Protein AF-A0A554J9X3-F1 (afdb_monomer_lite)

Structure (mmCIF, N/CA/C/O backbone):
data_AF-A0A554J9X3-F1
#
_entry.id   AF-A0A554J9X3-F1
#
loop_
_atom_site.group_PDB
_atom_site.id
_atom_site.type_symbol
_atom_site.label_atom_id
_atom_site.label_alt_id
_atom_site.label_comp_id
_atom_site.label_asym_id
_atom_site.label_entity_id
_atom_site.label_seq_id
_atom_site.pdbx_PDB_ins_code
_atom_site.Cartn_x
_atom_site.Cartn_y
_atom_site.Cartn_z
_atom_site.occupancy
_atom_site.B_iso_or_equiv
_atom_site.auth_seq_id
_atom_site.auth_comp_id
_atom_site.auth_asym_id
_atom_site.auth_atom_id
_atom_site.pdbx_PDB_model_num
ATOM 1 N N . MET A 1 1 ? -16.336 -7.567 7.191 1.00 81.88 1 MET A N 1
ATOM 2 C CA . MET A 1 1 ? -14.904 -7.532 6.853 1.00 81.88 1 MET A CA 1
ATOM 3 C C . MET A 1 1 ? -14.588 -6.115 6.440 1.00 81.88 1 MET A C 1
ATOM 5 O O . MET A 1 1 ? -15.361 -5.561 5.657 1.00 81.88 1 MET A O 1
ATOM 9 N N . ASN A 1 2 ? -13.535 -5.540 7.011 1.00 94.62 2 ASN A N 1
ATOM 10 C CA . ASN A 1 2 ? -13.066 -4.216 6.630 1.00 94.62 2 ASN A CA 1
ATOM 11 C C . ASN A 1 2 ? -11.673 -4.402 6.050 1.00 94.62 2 ASN A C 1
ATOM 13 O O . ASN A 1 2 ? -10.800 -4.903 6.754 1.00 94.62 2 ASN A O 1
ATOM 17 N N . CYS A 1 3 ? -11.472 -4.050 4.787 1.00 97.00 3 CYS A N 1
ATOM 18 C CA . CYS A 1 3 ? -10.174 -4.233 4.155 1.00 97.00 3 CYS A CA 1
ATOM 19 C C . CYS A 1 3 ? -9.609 -2.933 3.608 1.00 97.00 3 CYS A C 1
ATOM 21 O O . CYS A 1 3 ? -10.352 -2.042 3.193 1.00 97.00 3 CYS A O 1
ATOM 23 N N . LEU A 1 4 ? -8.282 -2.847 3.613 1.00 97.88 4 LEU A N 1
ATOM 24 C CA . LEU A 1 4 ? -7.537 -1.798 2.938 1.00 97.88 4 LEU A CA 1
ATOM 25 C C . LEU A 1 4 ? -6.950 -2.390 1.658 1.00 97.88 4 LEU A C 1
ATOM 27 O O . LEU A 1 4 ? -6.187 -3.350 1.718 1.00 97.88 4 LEU A O 1
ATOM 31 N N . ALA A 1 5 ? -7.316 -1.845 0.506 1.00 97.94 5 ALA A N 1
ATOM 32 C CA . ALA A 1 5 ? -6.722 -2.207 -0.771 1.00 97.94 5 ALA A CA 1
ATOM 33 C C . ALA A 1 5 ? -5.600 -1.220 -1.108 1.00 97.94 5 ALA A C 1
ATOM 35 O O . ALA A 1 5 ? -5.833 -0.007 -1.108 1.00 97.94 5 ALA A O 1
ATOM 36 N N . LEU A 1 6 ? -4.403 -1.733 -1.397 1.00 98.00 6 LEU A N 1
ATOM 37 C CA . LEU A 1 6 ? -3.234 -0.932 -1.756 1.00 98.00 6 LEU A CA 1
ATOM 38 C C . LEU A 1 6 ? -2.770 -1.258 -3.175 1.00 98.00 6 LEU A C 1
ATOM 40 O O . LEU A 1 6 ? -2.464 -2.406 -3.502 1.00 98.00 6 LEU A O 1
ATOM 44 N N . ASP A 1 7 ? -2.654 -0.216 -3.989 1.00 97.38 7 ASP A N 1
ATOM 45 C CA . ASP A 1 7 ? -1.941 -0.246 -5.264 1.00 97.38 7 ASP A CA 1
ATOM 46 C C . ASP A 1 7 ? -0.553 0.366 -5.053 1.00 97.38 7 ASP A C 1
ATOM 48 O O . ASP A 1 7 ? -0.374 1.589 -5.114 1.00 97.38 7 ASP A O 1
ATOM 52 N N . LEU A 1 8 ? 0.401 -0.487 -4.670 1.00 97.12 8 LEU A N 1
ATOM 53 C CA . LEU A 1 8 ? 1.734 -0.079 -4.232 1.00 97.12 8 LEU A CA 1
ATOM 54 C C . LEU A 1 8 ? 2.558 0.483 -5.391 1.00 97.12 8 LEU A C 1
ATOM 56 O O . LEU A 1 8 ? 2.848 -0.197 -6.377 1.00 97.12 8 LEU A O 1
ATOM 60 N N . GLY A 1 9 ? 3.050 1.707 -5.216 1.00 96.00 9 GLY A N 1
ATOM 61 C CA . GLY A 1 9 ? 3.968 2.356 -6.147 1.00 96.00 9 GLY A CA 1
ATOM 62 C C . GLY A 1 9 ? 5.182 2.939 -5.435 1.00 96.00 9 GLY A C 1
ATOM 63 O O . GLY A 1 9 ? 5.115 3.350 -4.284 1.00 96.00 9 GLY A O 1
ATOM 64 N N . LYS A 1 10 ? 6.313 3.030 -6.144 1.00 95.38 10 LYS A N 1
ATOM 65 C CA . LYS A 1 10 ? 7.591 3.486 -5.560 1.00 95.38 10 LYS A CA 1
ATOM 66 C C . LYS A 1 10 ? 7.579 4.932 -5.052 1.00 95.38 10 LYS A C 1
ATOM 68 O O . LYS A 1 10 ? 8.392 5.285 -4.214 1.00 95.38 10 LYS A O 1
ATOM 73 N N . ARG A 1 11 ? 6.699 5.783 -5.593 1.00 96.50 11 ARG A N 1
ATOM 74 C CA . ARG A 1 11 ? 6.551 7.194 -5.177 1.00 96.50 11 ARG A CA 1
ATOM 75 C C . ARG A 1 11 ? 5.244 7.448 -4.446 1.00 96.50 11 ARG A C 1
ATOM 77 O O . ARG A 1 11 ? 5.204 8.191 -3.474 1.00 96.50 11 ARG A O 1
ATOM 84 N N . ARG A 1 12 ? 4.157 6.860 -4.942 1.00 97.62 12 ARG A N 1
ATOM 85 C CA . ARG A 1 12 ? 2.827 6.991 -4.359 1.00 97.62 12 ARG A CA 1
ATOM 86 C C . ARG A 1 12 ? 2.105 5.662 -4.421 1.00 97.62 12 ARG A C 1
ATOM 88 O O . ARG A 1 12 ? 2.286 4.935 -5.392 1.00 97.62 12 ARG A O 1
ATOM 95 N N . THR A 1 13 ? 1.234 5.443 -3.454 1.00 98.19 13 THR A N 1
ATOM 96 C CA . THR A 1 13 ? 0.370 4.271 -3.365 1.00 98.19 13 THR A CA 1
ATOM 97 C C . THR A 1 13 ? -1.085 4.710 -3.403 1.00 98.19 13 THR A C 1
ATOM 99 O O . THR A 1 13 ? -1.485 5.637 -2.689 1.00 98.19 13 THR A O 1
ATOM 102 N N . GLY A 1 14 ? -1.864 4.077 -4.278 1.00 98.25 14 GLY A N 1
ATOM 103 C CA . GLY A 1 14 ? -3.318 4.199 -4.278 1.00 98.25 14 GLY A CA 1
ATOM 104 C C . GLY A 1 14 ? -3.896 3.441 -3.091 1.00 98.25 14 GLY A C 1
ATOM 105 O O . GLY A 1 14 ? -3.430 2.348 -2.780 1.00 98.25 14 GLY A O 1
ATOM 106 N N . VAL A 1 15 ? -4.889 4.022 -2.422 1.00 98.38 15 VAL A N 1
ATOM 107 C CA . VAL A 1 15 ? -5.510 3.418 -1.241 1.00 98.38 15 VAL A CA 1
ATOM 108 C C . VAL A 1 15 ? -7.022 3.432 -1.407 1.00 98.38 15 VAL A C 1
ATOM 110 O O . VAL A 1 15 ? -7.604 4.447 -1.788 1.00 98.38 15 VAL A O 1
ATOM 113 N N . ALA A 1 16 ? -7.666 2.314 -1.102 1.00 98.38 16 ALA A N 1
ATOM 114 C CA . ALA A 1 16 ? -9.111 2.233 -0.959 1.00 98.38 16 ALA A CA 1
ATOM 115 C C . ALA A 1 16 ? -9.464 1.450 0.303 1.00 98.38 16 ALA A C 1
ATOM 117 O O . ALA A 1 16 ? -8.722 0.564 0.723 1.00 98.38 16 ALA A O 1
ATOM 118 N N . VAL A 1 17 ? -10.608 1.765 0.897 1.00 98.06 17 VAL A N 1
ATOM 119 C CA . VAL A 1 17 ? -11.152 1.025 2.034 1.00 98.06 17 VAL A CA 1
ATOM 120 C C . VAL A 1 17 ? -12.482 0.399 1.642 1.00 98.06 17 VAL A C 1
ATOM 122 O O . VAL A 1 17 ? -13.326 1.054 1.027 1.00 98.06 17 VAL A O 1
ATOM 125 N N . ALA A 1 18 ? -12.676 -0.866 1.999 1.00 97.38 18 ALA A N 1
ATOM 126 C CA . ALA A 1 18 ? -13.978 -1.510 1.950 1.00 97.38 18 ALA A CA 1
ATOM 127 C C . ALA A 1 18 ? -14.515 -1.689 3.371 1.00 97.38 18 ALA A C 1
ATOM 129 O O . ALA A 1 18 ? -13.819 -2.214 4.239 1.00 97.38 18 ALA A O 1
ATOM 130 N N . GLN A 1 19 ? -15.762 -1.283 3.603 1.00 94.88 19 GLN A N 1
ATOM 131 C CA . GLN A 1 19 ? -16.483 -1.491 4.858 1.00 94.88 19 GLN A CA 1
ATOM 132 C C . GLN A 1 19 ? -17.814 -2.178 4.548 1.00 94.88 19 GLN A C 1
ATOM 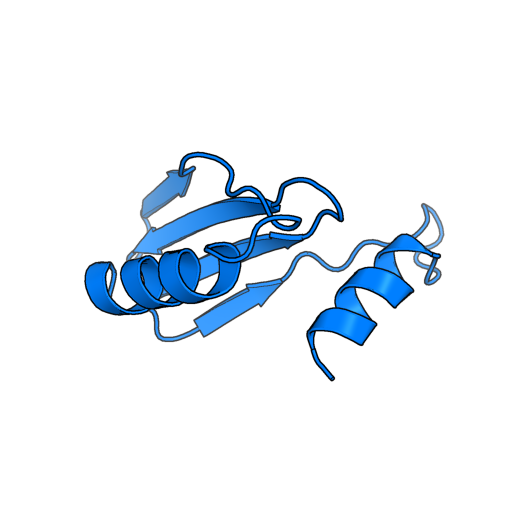134 O O . GLN A 1 19 ? -18.780 -1.556 4.098 1.00 94.88 19 GLN A O 1
ATOM 139 N N . GLY A 1 20 ? -17.864 -3.497 4.744 1.00 89.50 20 GLY A N 1
ATOM 140 C CA . GLY A 1 20 ? -19.014 -4.289 4.312 1.00 89.50 20 GLY A CA 1
ATOM 141 C C . GLY A 1 20 ? -19.127 -4.321 2.785 1.00 89.50 20 GLY A C 1
ATOM 142 O O . GLY A 1 20 ? -18.306 -4.951 2.135 1.00 89.50 20 GLY A O 1
ATOM 143 N N . HIS A 1 21 ? -20.171 -3.702 2.224 1.00 90.31 21 HIS A N 1
ATOM 144 C CA . HIS A 1 21 ? -20.424 -3.667 0.769 1.00 90.31 21 HIS A CA 1
ATOM 145 C C . HIS A 1 21 ? -20.053 -2.317 0.133 1.00 90.31 21 HIS A C 1
ATOM 147 O O . HIS A 1 21 ? -20.173 -2.154 -1.079 1.00 90.31 21 HIS A O 1
ATOM 153 N N . LEU A 1 22 ? -19.629 -1.340 0.942 1.00 94.69 22 LEU A N 1
ATOM 154 C CA . LEU A 1 22 ? -19.228 -0.021 0.469 1.00 94.69 22 LEU A CA 1
ATOM 155 C C . LEU A 1 22 ? -17.718 0.012 0.246 1.00 94.69 22 LEU A C 1
ATOM 157 O O . LEU A 1 22 ? -16.962 -0.381 1.133 1.00 94.69 22 LEU A O 1
ATOM 161 N N . ILE A 1 23 ? -17.298 0.512 -0.915 1.00 96.12 23 ILE A N 1
ATOM 162 C CA . ILE A 1 23 ? -15.892 0.725 -1.266 1.00 96.12 23 ILE A CA 1
ATOM 163 C C . ILE A 1 23 ? -15.683 2.217 -1.503 1.00 96.12 23 ILE A C 1
ATOM 165 O O . ILE A 1 23 ? -16.397 2.827 -2.301 1.00 96.12 23 ILE A O 1
ATOM 169 N N . THR A 1 24 ? -14.681 2.781 -0.839 1.00 97.50 24 THR A N 1
ATOM 170 C CA . THR A 1 24 ? -14.334 4.199 -0.932 1.00 97.50 24 THR A CA 1
ATOM 171 C C . THR A 1 24 ? -12.869 4.332 -1.318 1.00 97.50 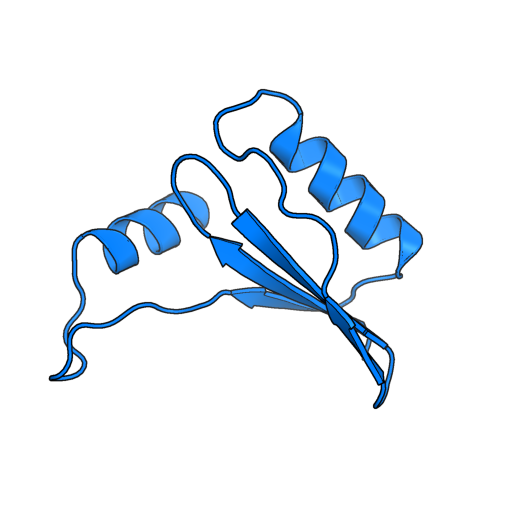24 THR A C 1
ATOM 173 O O . THR A 1 24 ? -11.988 3.815 -0.630 1.00 97.50 24 THR A O 1
ATOM 176 N N . ALA A 1 25 ? -12.598 5.041 -2.413 1.00 97.94 25 ALA A N 1
ATOM 177 C CA . ALA A 1 25 ? -11.241 5.451 -2.752 1.00 97.94 25 ALA A CA 1
ATOM 178 C C . ALA A 1 25 ? -10.786 6.564 -1.798 1.00 97.94 25 ALA A C 1
ATOM 180 O O . ALA A 1 25 ? -11.521 7.525 -1.561 1.00 97.94 25 ALA A O 1
ATOM 181 N N . LEU A 1 26 ? -9.576 6.436 -1.264 1.00 97.75 26 LEU A N 1
ATOM 182 C CA . LEU A 1 26 ? -8.948 7.415 -0.384 1.00 97.75 26 LEU A CA 1
ATOM 183 C C . LEU A 1 26 ? -7.876 8.207 -1.153 1.00 97.75 26 LEU A C 1
ATOM 185 O O . LEU A 1 26 ? -7.447 7.795 -2.237 1.00 97.75 26 LEU A O 1
ATOM 189 N N . PRO A 1 27 ? -7.420 9.355 -0.622 1.00 97.56 27 PRO A N 1
ATOM 190 C CA . PRO A 1 27 ? -6.273 10.055 -1.185 1.00 97.56 27 PRO A CA 1
ATOM 191 C C . PRO A 1 27 ? -5.039 9.147 -1.277 1.00 97.56 27 PRO A C 1
ATOM 193 O O . PRO A 1 27 ? -4.773 8.338 -0.390 1.00 97.56 27 PRO A O 1
ATOM 196 N N . THR A 1 28 ? -4.252 9.307 -2.342 1.00 97.81 28 THR A N 1
ATOM 197 C CA . THR A 1 28 ? -2.994 8.565 -2.501 1.00 97.81 28 THR A CA 1
ATOM 198 C C . THR A 1 28 ? -1.992 8.957 -1.421 1.00 97.81 28 THR A C 1
ATOM 200 O O . THR A 1 28 ? -1.815 10.149 -1.159 1.00 97.81 28 THR A O 1
ATOM 203 N N . LEU A 1 29 ? -1.256 7.986 -0.888 1.00 98.06 29 LEU A N 1
ATOM 204 C CA . LEU A 1 29 ? -0.176 8.228 0.069 1.00 98.06 29 LEU A CA 1
ATOM 205 C C . LEU A 1 29 ? 1.172 8.326 -0.649 1.00 98.06 29 LEU A C 1
ATOM 207 O O . LEU A 1 29 ? 1.383 7.663 -1.664 1.00 98.06 29 LEU A O 1
ATOM 211 N N . ALA A 1 30 ? 2.093 9.140 -0.132 1.00 97.94 30 ALA A N 1
ATOM 212 C CA . ALA A 1 30 ? 3.456 9.235 -0.652 1.00 97.94 30 ALA A CA 1
ATOM 213 C C . ALA A 1 30 ? 4.335 8.141 -0.025 1.00 97.94 30 ALA A C 1
ATOM 215 O O . ALA A 1 30 ? 4.690 8.230 1.147 1.00 97.94 30 A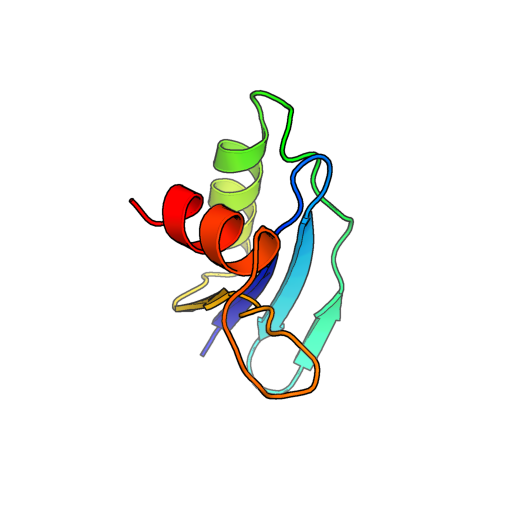LA A O 1
ATOM 216 N N . THR A 1 31 ? 4.664 7.112 -0.802 1.00 96.88 31 THR A N 1
ATOM 217 C CA . THR A 1 31 ? 5.401 5.920 -0.344 1.00 96.88 31 THR A CA 1
ATOM 218 C C . THR A 1 31 ? 6.880 6.191 -0.113 1.00 96.88 31 THR A C 1
ATOM 220 O O . THR A 1 31 ? 7.493 5.573 0.746 1.00 96.88 31 THR A O 1
ATOM 223 N N . ASP A 1 32 ? 7.453 7.158 -0.826 1.00 96.25 32 ASP A N 1
ATOM 224 C CA . ASP A 1 32 ? 8.861 7.546 -0.697 1.00 96.25 32 ASP A CA 1
ATOM 225 C C . ASP A 1 32 ? 9.133 8.513 0.473 1.00 96.25 32 ASP A C 1
ATOM 227 O O . ASP A 1 32 ? 10.212 9.111 0.552 1.00 96.25 32 ASP A O 1
ATOM 231 N N . LYS A 1 33 ? 8.157 8.708 1.372 1.00 96.88 33 LYS A N 1
ATOM 232 C CA . LYS A 1 33 ? 8.253 9.620 2.517 1.00 96.88 33 LYS A CA 1
ATOM 233 C C . LYS A 1 33 ? 8.203 8.864 3.849 1.00 96.88 33 LYS A C 1
ATOM 235 O O . LYS A 1 33 ? 7.426 7.921 3.971 1.00 96.88 33 LYS A O 1
ATOM 240 N N . PRO A 1 34 ? 8.918 9.342 4.890 1.00 93.25 34 PRO A N 1
ATOM 241 C CA . PRO A 1 34 ? 8.975 8.686 6.205 1.00 93.25 34 PRO A CA 1
ATOM 242 C C . PRO A 1 34 ? 7.627 8.464 6.913 1.00 93.25 34 PRO A C 1
ATOM 244 O O . PRO A 1 34 ? 7.563 7.688 7.852 1.00 93.25 34 PRO A O 1
ATOM 247 N N . GLY A 1 35 ? 6.557 9.152 6.502 1.00 95.88 35 GLY A N 1
ATOM 248 C CA . GLY A 1 35 ? 5.231 9.036 7.121 1.00 95.88 35 GLY A CA 1
ATOM 249 C C . GLY A 1 35 ? 4.313 7.983 6.499 1.00 95.88 35 GLY A C 1
ATOM 250 O O . GLY A 1 35 ? 3.159 7.895 6.908 1.00 95.88 35 GLY A O 1
ATOM 251 N N . PHE A 1 36 ? 4.772 7.230 5.494 1.00 96.62 36 PHE A N 1
ATOM 252 C CA . PHE A 1 36 ? 3.927 6.274 4.775 1.00 96.62 36 PHE A CA 1
ATOM 253 C C . PHE A 1 36 ? 3.351 5.189 5.694 1.00 96.62 36 PHE A C 1
ATOM 255 O O . PHE A 1 36 ? 2.138 4.991 5.713 1.00 96.62 36 PHE A O 1
ATOM 262 N N . GLU A 1 37 ? 4.199 4.538 6.492 1.00 95.31 37 GLU A N 1
ATOM 263 C CA . GLU A 1 37 ? 3.787 3.463 7.404 1.00 95.31 37 GLU A CA 1
ATOM 264 C C . GLU A 1 37 ? 2.831 3.974 8.482 1.00 95.31 37 GLU A C 1
ATOM 266 O O . GLU A 1 37 ? 1.742 3.431 8.641 1.00 95.31 37 GLU A O 1
ATOM 271 N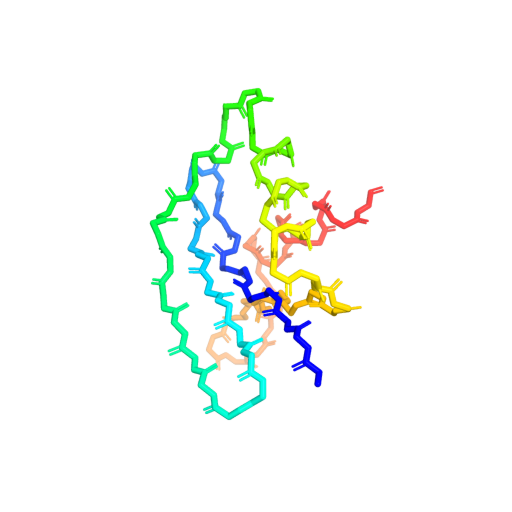 N . SER A 1 38 ? 3.158 5.091 9.139 1.00 97.69 38 SER A N 1
ATOM 272 C CA . SER A 1 38 ? 2.273 5.684 10.148 1.00 97.69 38 SER A CA 1
ATOM 273 C C . SER A 1 38 ? 0.919 6.110 9.574 1.00 97.69 38 SER A C 1
ATOM 275 O O . SER A 1 38 ? -0.097 6.021 10.260 1.00 97.69 38 SER A O 1
ATOM 277 N N . ALA A 1 39 ? 0.869 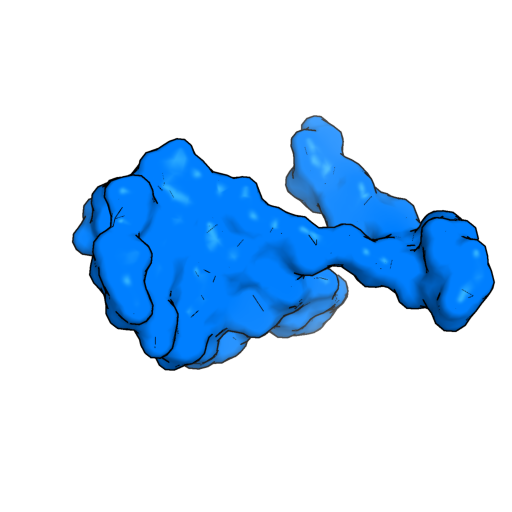6.561 8.317 1.00 97.56 39 ALA A N 1
ATOM 278 C CA . ALA A 1 39 ? -0.397 6.856 7.652 1.00 97.56 39 ALA A CA 1
ATOM 279 C C . ALA A 1 39 ? -1.222 5.580 7.415 1.00 97.56 39 ALA A C 1
ATOM 281 O O . ALA A 1 39 ? -2.433 5.594 7.629 1.00 97.56 39 ALA A O 1
ATOM 282 N N . LEU A 1 40 ? -0.589 4.465 7.030 1.00 97.12 40 LEU A N 1
ATOM 283 C CA . LEU A 1 40 ? -1.275 3.174 6.926 1.00 97.12 40 LEU A CA 1
ATOM 284 C C . LEU A 1 40 ? -1.790 2.696 8.288 1.00 97.12 40 LEU A C 1
ATOM 286 O O . LEU A 1 40 ? -2.945 2.290 8.380 1.00 97.12 40 LEU A O 1
ATOM 290 N N . GLU A 1 41 ? -0.986 2.794 9.348 1.00 97.75 41 GLU A N 1
ATOM 291 C CA . GLU A 1 41 ? -1.391 2.433 10.715 1.00 97.75 41 GLU A CA 1
ATOM 292 C C . GLU A 1 41 ? -2.610 3.236 11.185 1.00 97.75 41 GLU A C 1
ATOM 294 O O . GLU A 1 41 ? -3.548 2.671 11.753 1.00 97.75 41 GLU A O 1
ATOM 299 N N . GLN A 1 42 ? -2.633 4.543 10.903 1.00 98.06 42 GLN A N 1
ATOM 300 C CA . GLN A 1 42 ? -3.776 5.405 11.208 1.00 98.06 42 GLN A CA 1
ATOM 301 C C . GLN A 1 42 ? -5.038 4.943 10.480 1.00 98.06 42 GLN A C 1
ATOM 303 O O . GLN A 1 42 ? -6.079 4.796 11.117 1.00 98.06 42 GLN A O 1
ATOM 308 N N . LEU A 1 43 ? -4.944 4.646 9.180 1.00 97.81 43 LEU A N 1
ATOM 309 C CA . LEU A 1 43 ? -6.076 4.140 8.399 1.00 97.81 43 LEU A CA 1
ATOM 310 C C . LEU A 1 43 ? -6.551 2.769 8.903 1.00 97.81 43 LEU A C 1
ATOM 312 O O . LEU A 1 43 ? -7.753 2.527 9.013 1.00 97.81 43 LEU A O 1
ATOM 316 N N . ILE A 1 44 ? -5.623 1.877 9.253 1.00 97.81 44 ILE A N 1
ATOM 317 C CA . ILE A 1 44 ? -5.939 0.556 9.810 1.00 97.81 44 ILE A CA 1
ATOM 318 C C . ILE A 1 44 ? -6.726 0.703 11.116 1.00 97.81 44 ILE A C 1
ATOM 320 O O . ILE A 1 44 ? -7.761 0.051 11.286 1.00 97.81 44 ILE A O 1
ATOM 324 N N . ALA A 1 45 ? -6.278 1.589 12.009 1.00 97.94 45 ALA A N 1
ATOM 325 C CA . ALA A 1 45 ? -6.946 1.858 13.276 1.00 97.94 45 ALA A CA 1
ATOM 326 C C . ALA A 1 45 ? -8.312 2.542 13.086 1.00 97.94 45 ALA A C 1
ATOM 328 O O . ALA A 1 45 ? -9.304 2.105 13.675 1.00 97.94 45 ALA A O 1
ATOM 329 N N . GLU A 1 46 ? -8.383 3.579 12.247 1.00 97.44 46 GLU A N 1
ATOM 330 C CA . GLU A 1 46 ? -9.593 4.366 11.981 1.00 97.44 46 GLU A CA 1
ATOM 331 C C . GLU A 1 46 ? -10.716 3.499 11.403 1.00 97.44 46 GLU A C 1
ATOM 333 O O . GLU A 1 46 ? -11.839 3.485 11.917 1.00 97.44 46 GLU A O 1
ATOM 338 N N . PHE A 1 47 ? -10.406 2.719 10.368 1.00 96.94 47 PHE A N 1
ATOM 339 C CA . PHE A 1 47 ? -11.393 1.903 9.666 1.00 96.94 47 PHE A CA 1
ATOM 340 C C . PHE A 1 47 ? -11.557 0.499 10.259 1.00 96.94 47 PHE A C 1
ATOM 342 O O . PHE A 1 47 ? -12.390 -0.272 9.770 1.00 96.94 47 PHE A O 1
ATOM 349 N N . LYS A 1 48 ? -10.820 0.171 11.330 1.00 96.94 48 LYS A N 1
ATOM 350 C CA . LYS A 1 48 ? -10.791 -1.160 11.962 1.00 96.94 48 LYS A CA 1
ATOM 351 C C . LYS A 1 48 ? -10.522 -2.255 10.929 1.00 96.94 48 LYS A C 1
ATOM 353 O O . LYS A 1 48 ? -11.289 -3.213 10.816 1.00 96.94 48 LYS A O 1
ATOM 358 N N . VAL A 1 49 ? -9.490 -2.043 10.117 1.00 97.56 49 VAL A N 1
ATOM 359 C CA . VAL A 1 49 ? -9.107 -2.946 9.029 1.00 97.56 49 VAL A CA 1
ATOM 360 C C . VAL A 1 49 ? -8.696 -4.293 9.615 1.00 97.56 49 VAL A C 1
ATOM 362 O O . VAL A 1 49 ? -7.892 -4.355 10.542 1.00 97.56 49 VAL A O 1
ATOM 365 N N . THR A 1 50 ? -9.258 -5.369 9.074 1.00 97.06 50 THR A N 1
ATOM 366 C CA . THR A 1 50 ? -8.924 -6.752 9.433 1.00 97.06 50 THR A CA 1
ATOM 367 C C . THR A 1 50 ? -8.023 -7.413 8.398 1.00 97.06 50 THR A C 1
ATOM 369 O O . THR A 1 50 ? -7.290 -8.335 8.737 1.00 97.06 50 THR A O 1
ATOM 372 N N . ASP A 1 51 ? -8.052 -6.923 7.155 1.00 96.06 51 ASP A N 1
ATOM 373 C CA . ASP A 1 51 ? -7.378 -7.539 6.015 1.00 96.06 51 ASP A CA 1
ATOM 374 C C . ASP A 1 51 ? -6.762 -6.464 5.110 1.00 96.06 51 ASP A C 1
ATOM 376 O O . ASP A 1 51 ? -7.395 -5.450 4.810 1.00 96.06 51 ASP A O 1
ATOM 380 N N . ILE A 1 52 ? -5.543 -6.693 4.625 1.00 96.00 52 ILE A N 1
ATOM 381 C CA . ILE A 1 52 ? -4.918 -5.850 3.600 1.00 96.00 52 ILE A CA 1
ATOM 382 C C . ILE A 1 52 ? -4.901 -6.633 2.291 1.00 96.00 52 ILE A C 1
ATOM 384 O O . ILE A 1 52 ? -4.418 -7.761 2.235 1.00 96.00 52 ILE A O 1
ATOM 388 N N . VAL A 1 53 ? -5.429 -6.026 1.233 1.00 96.19 53 VAL A N 1
ATOM 389 C CA . VAL A 1 53 ? -5.404 -6.564 -0.127 1.00 96.19 53 VAL A CA 1
ATOM 390 C C . VAL A 1 53 ? -4.370 -5.779 -0.921 1.00 96.19 53 VAL A C 1
ATOM 392 O O . VAL A 1 53 ? -4.501 -4.570 -1.093 1.00 96.19 53 VAL A O 1
ATOM 395 N N . LEU A 1 54 ? -3.340 -6.454 -1.417 1.00 96.69 54 LEU A N 1
ATOM 396 C CA . LEU A 1 54 ? -2.315 -5.831 -2.250 1.00 96.69 54 LEU A CA 1
ATOM 397 C C . LEU A 1 54 ? -2.572 -6.134 -3.722 1.00 96.69 54 LEU A C 1
ATOM 399 O O . LEU A 1 54 ? -2.823 -7.282 -4.094 1.00 96.69 54 LEU A O 1
ATOM 403 N N . GLY A 1 55 ? -2.470 -5.109 -4.567 1.00 95.62 55 GLY A N 1
ATOM 404 C CA . GLY A 1 55 ? -2.402 -5.302 -6.009 1.00 95.62 55 GLY A CA 1
ATOM 405 C C . GLY A 1 55 ? -1.184 -6.153 -6.369 1.00 95.62 55 GLY A C 1
ATOM 406 O O . GLY A 1 55 ? -0.072 -5.861 -5.934 1.00 95.62 55 GLY A O 1
ATOM 407 N N . TRP A 1 56 ? -1.396 -7.199 -7.170 1.00 96.31 56 TRP A N 1
ATOM 408 C CA . TRP A 1 56 ? -0.329 -8.076 -7.651 1.00 96.31 56 TRP A CA 1
ATOM 409 C C . TRP A 1 56 ? -0.094 -7.849 -9.150 1.00 96.31 56 TRP A C 1
ATOM 411 O O . TRP A 1 56 ? -0.760 -8.468 -9.987 1.00 96.31 56 TRP A O 1
ATOM 421 N N . PRO A 1 57 ? 0.800 -6.913 -9.516 1.00 94.94 57 PRO A N 1
ATOM 422 C CA . PRO A 1 57 ? 1.023 -6.559 -10.905 1.00 94.94 57 PRO A CA 1
ATOM 423 C C . PRO A 1 57 ? 1.687 -7.721 -11.631 1.00 94.94 57 PRO A C 1
ATOM 425 O O . PRO A 1 57 ? 2.579 -8.383 -11.100 1.00 94.94 57 PRO A O 1
ATOM 428 N N . SER A 1 58 ? 1.259 -7.942 -12.863 1.00 95.62 58 SER A N 1
ATOM 429 C CA . SER A 1 58 ? 1.791 -8.957 -13.766 1.00 95.62 58 SER A CA 1
ATOM 430 C C . SER A 1 58 ? 1.933 -8.365 -15.165 1.00 95.62 58 SER A C 1
ATOM 432 O O . SER A 1 58 ? 1.338 -7.333 -15.485 1.00 95.62 58 SER A O 1
ATOM 434 N N . SER A 1 59 ? 2.795 -8.972 -15.973 1.00 96.06 59 SER A N 1
ATOM 435 C CA . SER A 1 59 ? 2.842 -8.739 -17.417 1.00 96.06 59 SER A CA 1
ATOM 436 C C . SER A 1 59 ? 1.539 -9.216 -18.076 1.00 96.06 59 SER A C 1
ATOM 438 O O . SER A 1 59 ? 0.754 -9.932 -17.458 1.00 96.06 59 SER A O 1
ATOM 4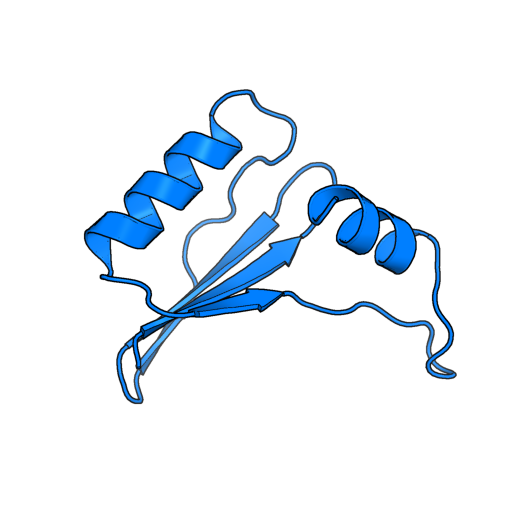40 N N . GLU A 1 60 ? 1.303 -8.858 -19.340 1.00 95.62 60 GLU A N 1
ATOM 441 C CA . GLU A 1 60 ? 0.083 -9.267 -20.064 1.00 95.62 60 GLU A CA 1
ATOM 442 C C . GLU A 1 60 ? -0.079 -10.794 -20.173 1.00 95.62 60 GLU A C 1
ATOM 444 O O . GLU A 1 60 ? -1.199 -11.298 -20.204 1.00 95.62 60 GLU A O 1
ATOM 449 N N . ASP A 1 61 ? 1.029 -11.537 -20.183 1.00 96.12 61 ASP A N 1
ATOM 450 C CA . ASP A 1 61 ? 1.062 -13.004 -20.179 1.00 96.12 61 ASP A CA 1
ATOM 451 C C . ASP A 1 61 ? 0.945 -13.621 -18.768 1.00 96.12 61 ASP A C 1
ATOM 453 O O . ASP A 1 61 ? 1.036 -14.838 -18.608 1.00 96.12 61 ASP A O 1
ATOM 457 N N . GLY A 1 62 ? 0.747 -12.793 -17.737 1.00 95.25 62 GLY A N 1
ATOM 458 C CA . GLY A 1 62 ? 0.672 -13.204 -16.337 1.00 95.25 62 GLY A CA 1
ATOM 459 C C . GLY A 1 62 ? 2.032 -13.415 -15.664 1.00 95.25 62 GLY A C 1
ATOM 460 O O . GLY A 1 62 ? 2.067 -13.733 -14.472 1.00 95.25 62 GLY A O 1
ATOM 461 N N . SER A 1 63 ? 3.155 -13.234 -16.372 1.00 96.19 63 SER A N 1
ATOM 462 C CA . SER A 1 63 ? 4.481 -13.382 -15.775 1.00 96.19 63 SER A CA 1
ATOM 463 C C . SER A 1 63 ? 4.744 -12.298 -14.727 1.00 96.19 63 SER A C 1
ATOM 465 O O . SER A 1 63 ? 4.234 -11.176 -14.796 1.00 96.19 63 SER A O 1
ATOM 467 N N . GLN A 1 64 ? 5.613 -12.608 -13.767 1.00 96.00 64 GLN A N 1
ATOM 468 C CA . GLN A 1 64 ? 6.141 -11.594 -12.860 1.00 96.00 64 GLN A CA 1
ATOM 469 C C . GLN A 1 64 ? 7.031 -10.602 -13.622 1.00 96.00 64 GLN A C 1
ATOM 471 O O . GLN A 1 64 ? 7.666 -10.950 -14.623 1.00 96.00 64 GLN A O 1
ATOM 476 N N . ASN A 1 65 ? 7.093 -9.368 -13.131 1.00 94.88 65 ASN A N 1
ATOM 477 C CA . ASN A 1 65 ? 7.924 -8.302 -13.677 1.00 94.88 65 ASN A CA 1
ATOM 478 C C . ASN A 1 65 ? 8.583 -7.474 -12.557 1.00 94.88 65 ASN A C 1
ATOM 480 O O . ASN A 1 65 ? 8.476 -7.786 -11.371 1.00 94.88 65 ASN A O 1
ATOM 484 N N . GLN A 1 66 ? 9.288 -6.400 -12.927 1.00 94.75 66 GLN A N 1
ATOM 485 C CA . GLN A 1 66 ? 9.991 -5.542 -11.963 1.00 94.75 66 GLN A CA 1
ATOM 486 C C . GLN A 1 66 ? 9.061 -4.899 -10.925 1.00 94.75 66 GLN A C 1
ATOM 488 O O . GLN A 1 66 ? 9.491 -4.629 -9.804 1.00 94.75 66 GLN A O 1
ATOM 493 N N . GLN A 1 67 ? 7.803 -4.635 -11.286 1.00 94.38 67 GLN A N 1
ATOM 494 C CA . GLN A 1 67 ? 6.828 -4.100 -10.346 1.00 94.38 67 GLN A CA 1
ATOM 495 C C . GLN A 1 67 ? 6.338 -5.194 -9.392 1.00 94.38 67 GLN A C 1
ATOM 497 O O . GLN A 1 67 ? 6.181 -4.920 -8.206 1.00 94.38 67 GLN A O 1
ATOM 502 N N . THR A 1 68 ? 6.177 -6.435 -9.863 1.00 95.44 68 THR A N 1
ATOM 503 C CA . THR A 1 68 ? 5.905 -7.585 -8.985 1.00 95.44 68 THR A CA 1
ATOM 504 C C . THR A 1 68 ? 7.009 -7.748 -7.943 1.00 95.44 68 THR A C 1
ATOM 506 O O . THR A 1 68 ? 6.722 -7.847 -6.755 1.00 95.44 68 THR A O 1
ATOM 509 N N . ALA A 1 69 ? 8.276 -7.685 -8.371 1.00 94.75 69 ALA A N 1
ATOM 510 C CA . ALA A 1 69 ? 9.426 -7.771 -7.472 1.00 94.75 69 ALA A CA 1
ATOM 511 C C . ALA A 1 69 ? 9.449 -6.635 -6.434 1.00 94.75 69 ALA A C 1
ATOM 513 O O . ALA A 1 69 ? 9.801 -6.863 -5.282 1.00 94.75 69 ALA A O 1
ATOM 514 N N . TRP A 1 70 ? 9.039 -5.421 -6.819 1.00 94.44 70 TRP A N 1
ATOM 515 C CA . TRP A 1 70 ? 8.890 -4.302 -5.885 1.00 94.44 70 TRP A CA 1
ATOM 516 C C . TRP A 1 70 ? 7.822 -4.577 -4.820 1.00 94.44 70 TRP A C 1
ATOM 518 O O . TRP A 1 70 ? 8.106 -4.432 -3.633 1.00 94.44 70 TRP A O 1
ATOM 528 N N . VAL A 1 71 ? 6.622 -5.001 -5.229 1.00 95.19 71 VAL A N 1
ATOM 529 C CA . VAL A 1 71 ? 5.536 -5.340 -4.292 1.00 95.19 71 VAL A CA 1
ATOM 530 C C . VAL A 1 71 ? 5.971 -6.453 -3.342 1.00 95.19 71 VAL A C 1
ATOM 532 O O . VAL A 1 71 ? 5.730 -6.358 -2.145 1.00 95.19 71 VAL A O 1
ATOM 535 N N . GLN A 1 72 ? 6.662 -7.468 -3.860 1.00 94.94 72 GLN A N 1
ATOM 536 C CA . GLN A 1 72 ? 7.185 -8.560 -3.050 1.00 94.94 72 GLN A CA 1
ATOM 537 C C . GLN A 1 72 ? 8.229 -8.079 -2.032 1.00 94.94 72 GLN A C 1
ATOM 539 O O . GLN A 1 72 ? 8.120 -8.422 -0.866 1.00 94.94 72 GLN A O 1
ATOM 544 N N . SER A 1 73 ? 9.166 -7.212 -2.428 1.00 94.00 73 SER A N 1
ATOM 545 C CA . SER A 1 73 ? 10.169 -6.663 -1.499 1.00 94.00 73 SER A CA 1
ATOM 546 C C . SER A 1 73 ? 9.596 -5.781 -0.388 1.00 94.00 73 SER A C 1
ATOM 548 O O . SER A 1 73 ? 10.285 -5.521 0.586 1.00 94.00 73 SER A O 1
ATOM 550 N N . TRP A 1 74 ? 8.369 -5.276 -0.548 1.00 92.38 74 TRP A N 1
ATOM 551 C CA . TRP A 1 74 ? 7.686 -4.508 0.496 1.00 92.38 74 TRP A CA 1
ATOM 552 C C . TRP A 1 74 ? 7.031 -5.416 1.551 1.00 92.38 74 TRP A C 1
ATOM 554 O O . TRP A 1 74 ? 6.711 -4.956 2.641 1.00 92.38 74 TRP A O 1
ATOM 564 N N . LEU A 1 75 ? 6.802 -6.690 1.216 1.00 87.62 75 LEU A N 1
ATOM 565 C CA . LEU A 1 75 ? 6.227 -7.689 2.118 1.00 87.62 75 LEU A CA 1
ATOM 566 C C . LEU A 1 75 ? 7.267 -8.384 3.008 1.00 87.62 75 LEU A C 1
ATOM 568 O O . LEU A 1 75 ? 6.873 -8.946 4.030 1.00 87.62 75 LEU A O 1
ATOM 572 N N . ASP A 1 76 ? 8.535 -8.385 2.589 1.00 76.00 76 ASP A N 1
ATOM 573 C CA . ASP A 1 76 ? 9.672 -8.993 3.298 1.00 76.00 76 ASP A CA 1
ATOM 574 C C . ASP A 1 76 ? 10.226 -8.066 4.396 1.00 76.00 76 ASP A C 1
ATOM 576 O O . ASP A 1 76 ? 10.555 -8.586 5.491 1.00 76.00 76 ASP A O 1
#

Sequence (76 aa):
MNCLALDLGKRRTGVAVAQGHLITALPTLATDKPGFESALEQLIAEFKVTDIVLGWPSSEDGSQNQQTAWVQSWLD

InterPro domains:
  IPR005227 Putative pre-16S rRNA nuclease [PF03652] (1-74)
  IPR005227 Putative pre-16S rRNA nuclease [PTHR33317] (3-73)
  IPR012337 Ribonuclease H-like superfamily [SSF53098] (2-74)
  IPR037027 YqgF/RNase H-like domain superfamily [G3DSA:3.30.420.140] (1-76)

Foldseek 3Di:
DKEWEWADDPQWIWIWIDDPPDIGTDDIDGNPDPCRVVVVVVVCVVRVHPYYHYDQDADPVRHDDPVNVVSVVVVD

pLDDT: mean 95.74, std 3.41, range [76.0, 98.38]

Secondary structure (DSSP, 8-state):
-EEEEEE--SSEEEEEEEETTEEEEEEEEETTSTTHHHHHHHHHHHHT--EEEE-----TTS---HHHHHHHHHH-

Radius of gyration: 12.98 Å; chains: 1; bounding box: 31×23×34 Å

Organism: NCBI:txid2017150